Protein AF-Q2KMJ6-F1 (afdb_monomer)

Structure (mmCIF, N/CA/C/O backbone):
data_AF-Q2KMJ6-F1
#
_entry.id   AF-Q2KMJ6-F1
#
loop_
_atom_site.group_PDB
_atom_site.id
_atom_site.type_symbol
_atom_site.label_atom_id
_atom_site.label_alt_id
_atom_site.label_comp_id
_atom_site.label_asym_id
_atom_site.label_entity_id
_atom_site.label_seq_id
_atom_site.pdbx_PDB_ins_code
_atom_site.Cartn_x
_atom_site.Cartn_y
_atom_site.Cartn_z
_atom_site.occupancy
_atom_site.B_iso_or_equiv
_atom_site.auth_seq_id
_atom_site.auth_comp_id
_atom_site.auth_asym_id
_atom_site.auth_atom_id
_atom_site.pdbx_PDB_model_num
ATOM 1 N N . MET A 1 1 ? 53.125 -27.739 11.203 1.00 59.94 1 MET A N 1
ATOM 2 C CA . MET A 1 1 ? 52.981 -26.507 10.390 1.00 59.94 1 MET A CA 1
ATOM 3 C C . MET A 1 1 ? 52.067 -26.692 9.177 1.00 59.94 1 MET A C 1
ATOM 5 O O . MET A 1 1 ? 51.069 -26.000 9.112 1.00 59.94 1 MET A O 1
ATOM 9 N N . LYS A 1 2 ? 52.309 -27.652 8.267 1.00 56.25 2 LYS A N 1
ATOM 10 C CA . LYS A 1 2 ? 51.476 -27.882 7.057 1.00 56.25 2 LYS A CA 1
ATOM 11 C C . LYS A 1 2 ? 49.999 -28.244 7.335 1.00 56.25 2 LYS A C 1
ATOM 13 O O . LYS A 1 2 ? 49.117 -27.759 6.639 1.00 56.25 2 LYS A O 1
ATOM 18 N N . PHE A 1 3 ? 49.725 -29.009 8.397 1.00 58.47 3 PHE A N 1
ATOM 19 C CA . PHE A 1 3 ? 48.356 -29.338 8.834 1.00 58.47 3 PHE A CA 1
ATOM 20 C C . PHE A 1 3 ? 47.559 -28.121 9.331 1.00 58.47 3 PHE A C 1
ATOM 22 O O . PHE A 1 3 ? 46.352 -28.065 9.135 1.00 58.47 3 PHE A O 1
ATOM 29 N N . LEU A 1 4 ? 48.229 -27.123 9.920 1.00 60.22 4 LEU A N 1
ATOM 30 C CA . LEU A 1 4 ? 47.570 -25.918 10.430 1.00 60.22 4 LEU A CA 1
ATOM 31 C C . LEU A 1 4 ? 47.054 -25.041 9.275 1.00 60.22 4 LEU A C 1
ATOM 33 O O . LEU A 1 4 ? 45.939 -24.534 9.329 1.00 60.22 4 LEU A O 1
ATOM 37 N N . PHE A 1 5 ? 47.839 -24.931 8.196 1.00 64.19 5 PHE A N 1
ATOM 38 C CA . PHE A 1 5 ? 47.443 -24.216 6.978 1.00 64.19 5 PHE A CA 1
ATOM 39 C C . PHE A 1 5 ? 46.280 -24.899 6.249 1.00 64.19 5 PHE A C 1
ATOM 41 O O . PHE A 1 5 ? 45.397 -24.213 5.742 1.00 64.19 5 PHE A O 1
ATOM 48 N N . ALA A 1 6 ? 46.237 -26.237 6.244 1.00 64.38 6 ALA A N 1
ATOM 49 C CA . ALA A 1 6 ? 45.127 -26.988 5.660 1.00 64.38 6 ALA A CA 1
ATOM 50 C C . ALA A 1 6 ? 43.811 -26.767 6.430 1.00 64.38 6 ALA A C 1
ATOM 52 O O . ALA A 1 6 ? 42.779 -26.523 5.816 1.00 64.38 6 ALA A O 1
ATOM 53 N N . VAL A 1 7 ? 43.849 -26.774 7.768 1.00 65.62 7 VAL A N 1
ATOM 54 C CA . VAL A 1 7 ? 42.660 -26.533 8.611 1.00 65.62 7 VAL A CA 1
ATOM 55 C C . VAL A 1 7 ? 42.150 -25.092 8.475 1.00 65.62 7 VAL A C 1
ATOM 57 O O . VAL A 1 7 ? 40.942 -24.879 8.376 1.00 65.62 7 VAL A O 1
ATOM 60 N N . LEU A 1 8 ? 43.056 -24.109 8.392 1.00 62.94 8 LEU A N 1
ATOM 61 C CA . LEU A 1 8 ? 42.702 -22.705 8.144 1.00 62.94 8 LEU A CA 1
ATOM 62 C C . LEU A 1 8 ? 42.056 -22.508 6.763 1.00 62.94 8 LEU A C 1
ATOM 64 O O . LEU A 1 8 ? 41.065 -21.790 6.653 1.00 62.94 8 LEU A O 1
ATOM 68 N N . ALA A 1 9 ? 42.558 -23.185 5.726 1.00 62.50 9 ALA A N 1
ATOM 69 C CA . ALA A 1 9 ? 41.979 -23.126 4.384 1.00 62.50 9 ALA A CA 1
ATOM 70 C C . ALA A 1 9 ? 40.583 -23.775 4.312 1.00 62.50 9 ALA A C 1
ATOM 72 O O . ALA A 1 9 ? 39.692 -23.244 3.655 1.00 62.50 9 ALA A O 1
ATOM 73 N N . ILE A 1 10 ? 40.359 -24.881 5.031 1.00 64.56 10 ILE A N 1
ATOM 74 C CA . ILE A 1 10 ? 39.058 -25.572 5.076 1.00 64.56 10 ILE A CA 1
ATOM 75 C C . ILE A 1 10 ? 37.976 -24.685 5.712 1.00 64.56 10 ILE A C 1
ATOM 77 O O . ILE A 1 10 ? 36.850 -24.646 5.218 1.00 64.56 10 ILE A O 1
ATOM 81 N N . PHE A 1 11 ? 38.313 -23.916 6.752 1.00 61.22 11 PHE A N 1
ATOM 82 C CA . PHE A 1 11 ? 37.382 -22.964 7.364 1.00 61.22 11 PHE A CA 1
ATOM 83 C C . PHE A 1 11 ? 36.969 -21.858 6.378 1.00 61.22 11 PHE A C 1
ATOM 85 O O . PHE A 1 11 ? 35.787 -21.552 6.266 1.00 61.22 11 PHE A O 1
ATOM 92 N N . VAL A 1 12 ? 37.912 -21.316 5.599 1.00 65.12 12 VAL A N 1
ATOM 93 C CA . VAL A 1 12 ? 37.657 -20.244 4.615 1.00 65.12 12 VAL A CA 1
ATOM 94 C C . VAL A 1 12 ? 36.814 -20.714 3.423 1.00 65.12 12 VAL A C 1
ATOM 96 O O . VAL A 1 12 ? 36.099 -19.903 2.846 1.00 65.12 12 VAL A O 1
ATOM 99 N N . VAL A 1 13 ? 36.860 -22.003 3.065 1.00 64.00 13 VAL A N 1
ATOM 100 C CA . VAL A 1 13 ? 36.105 -22.573 1.929 1.00 64.00 13 VAL A CA 1
ATOM 101 C C . VAL A 1 13 ? 34.752 -23.167 2.353 1.00 64.00 13 VAL A C 1
ATOM 103 O O . VAL A 1 13 ? 33.844 -23.244 1.531 1.00 64.00 13 VAL A O 1
ATOM 106 N N . ALA A 1 14 ? 34.571 -23.531 3.629 1.00 59.16 14 ALA A N 1
ATOM 107 C CA . ALA A 1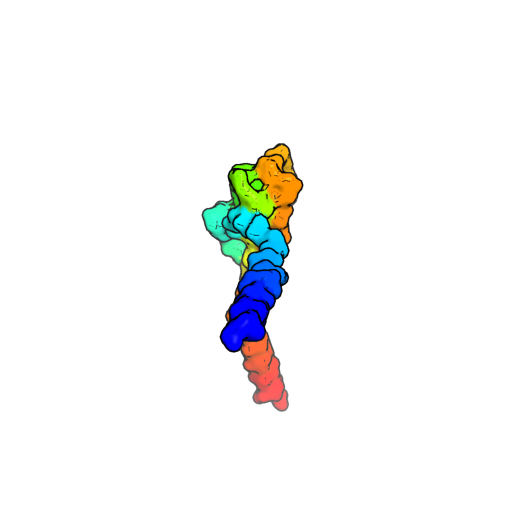 14 ? 33.288 -24.000 4.172 1.00 59.16 14 ALA A CA 1
ATOM 108 C C . ALA A 1 14 ? 32.411 -22.869 4.757 1.00 59.16 14 ALA A C 1
ATOM 110 O O . ALA A 1 14 ? 31.186 -22.980 4.766 1.00 59.16 14 ALA A O 1
ATOM 111 N N . LEU A 1 15 ? 33.012 -21.759 5.205 1.00 62.91 15 LEU A N 1
ATOM 112 C CA . LEU A 1 15 ? 32.304 -20.554 5.663 1.00 62.91 15 LEU A CA 1
ATOM 113 C C . LEU A 1 15 ? 31.556 -19.733 4.584 1.00 62.91 15 LEU A C 1
ATOM 115 O O . LEU A 1 15 ? 30.597 -19.056 4.960 1.00 62.91 15 LEU A O 1
ATOM 119 N N . PRO A 1 16 ? 31.867 -19.786 3.273 1.00 59.97 16 PRO A N 1
ATOM 120 C CA . PRO A 1 16 ? 31.075 -19.101 2.253 1.00 59.97 16 PRO A CA 1
ATOM 121 C C . PRO A 1 16 ? 29.725 -19.783 1.993 1.00 59.97 16 PRO A C 1
ATOM 123 O O . PRO A 1 16 ? 28.792 -19.128 1.536 1.00 59.97 16 PRO A O 1
ATOM 126 N N . CYS A 1 17 ? 29.567 -21.070 2.328 1.00 54.97 17 CYS A N 1
ATOM 127 C CA . CYS A 1 17 ? 28.316 -21.804 2.093 1.00 54.97 17 CYS A CA 1
ATOM 128 C C . CYS A 1 17 ? 27.174 -21.411 3.048 1.00 54.97 17 CYS A C 1
ATOM 130 O O . CYS A 1 17 ? 26.036 -21.815 2.833 1.00 54.97 17 CYS A O 1
ATOM 132 N N . ALA A 1 18 ? 27.450 -20.613 4.084 1.00 56.75 18 ALA A N 1
ATOM 133 C CA . ALA A 1 18 ? 26.429 -20.043 4.966 1.00 56.75 18 ALA A CA 1
ATOM 134 C C . ALA A 1 18 ? 26.070 -18.584 4.616 1.00 56.75 18 ALA A C 1
ATOM 136 O O . ALA A 1 18 ? 25.239 -17.978 5.293 1.00 56.75 18 ALA A O 1
ATOM 137 N N . TRP A 1 19 ? 26.731 -17.987 3.615 1.00 58.81 19 TRP A N 1
ATOM 138 C CA . TRP A 1 19 ? 26.603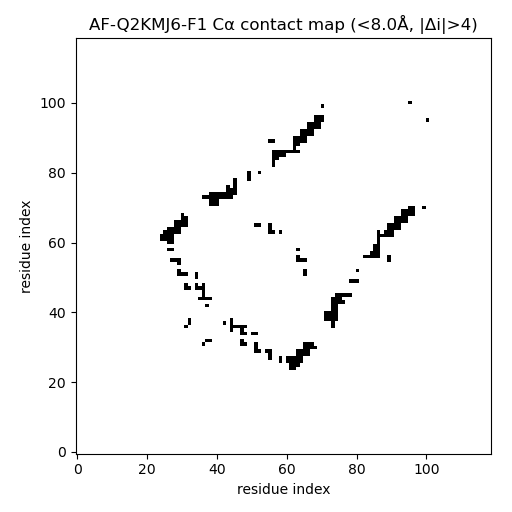 -16.559 3.292 1.00 58.81 19 TRP A CA 1
ATOM 139 C C . TRP A 1 19 ? 25.895 -16.298 1.965 1.00 58.81 19 TRP A C 1
ATOM 141 O O . TRP A 1 19 ? 25.544 -15.154 1.683 1.00 58.81 19 TRP A O 1
ATOM 151 N N . THR A 1 20 ? 25.566 -17.333 1.193 1.00 52.50 20 THR A N 1
ATOM 152 C CA . THR A 1 20 ? 24.500 -17.216 0.197 1.00 52.50 20 THR A CA 1
ATOM 153 C C . THR A 1 20 ? 23.160 -17.319 0.918 1.00 52.50 20 THR A C 1
ATOM 155 O O . THR A 1 20 ? 22.453 -18.326 0.866 1.00 52.50 20 THR A O 1
ATOM 158 N N . LYS A 1 21 ? 22.775 -16.244 1.617 1.00 56.78 21 LYS A N 1
ATOM 159 C CA . LYS A 1 21 ? 21.348 -16.014 1.829 1.00 56.78 21 LYS A CA 1
ATOM 160 C C . LYS A 1 21 ? 20.710 -15.901 0.445 1.00 56.78 21 LYS A C 1
ATOM 162 O O . LYS A 1 21 ? 20.867 -14.895 -0.237 1.00 56.78 21 LYS A O 1
ATOM 167 N N . LEU A 1 22 ? 20.075 -17.003 0.058 1.00 50.88 22 LEU A N 1
ATOM 168 C CA . LEU A 1 22 ? 18.774 -17.103 -0.592 1.00 50.88 22 LEU A CA 1
ATOM 169 C C . LEU A 1 22 ? 18.097 -15.734 -0.769 1.00 50.88 22 LEU A C 1
ATOM 171 O O . LEU A 1 22 ? 17.943 -15.019 0.224 1.00 50.88 22 LEU A O 1
ATOM 175 N N . GLU A 1 23 ? 17.713 -15.414 -2.010 1.00 58.56 23 GLU A N 1
ATOM 176 C CA . GLU A 1 23 ? 17.026 -14.188 -2.432 1.00 58.56 23 GLU A CA 1
ATOM 177 C C . GLU A 1 23 ? 16.246 -13.513 -1.296 1.00 58.56 23 GLU A C 1
ATOM 179 O O . GLU A 1 23 ? 15.207 -14.000 -0.844 1.00 58.56 23 GLU A O 1
ATOM 184 N N . LEU A 1 24 ? 16.696 -12.333 -0.881 1.00 52.88 24 LEU A N 1
ATOM 185 C CA . LEU A 1 24 ? 15.733 -11.331 -0.472 1.00 52.88 24 LEU A CA 1
ATOM 186 C C . LEU A 1 24 ? 15.882 -10.184 -1.445 1.00 52.88 24 LEU A C 1
ATOM 188 O O . LEU A 1 24 ? 16.538 -9.183 -1.170 1.00 52.88 24 LEU A O 1
ATOM 192 N N . ASP A 1 25 ? 15.257 -10.364 -2.599 1.00 59.34 25 ASP A N 1
ATOM 193 C CA . ASP A 1 25 ? 14.805 -9.255 -3.413 1.00 59.34 25 ASP A CA 1
ATOM 194 C C . ASP A 1 25 ? 13.782 -8.439 -2.596 1.00 59.34 25 ASP A C 1
ATOM 196 O O . ASP A 1 25 ? 12.564 -8.531 -2.763 1.00 59.34 25 ASP A O 1
ATOM 200 N N . ALA A 1 26 ? 14.287 -7.726 -1.586 1.00 71.25 26 ALA A N 1
ATOM 201 C CA . ALA A 1 26 ? 13.527 -6.851 -0.720 1.00 71.25 26 ALA A CA 1
ATOM 202 C C . ALA A 1 26 ? 13.182 -5.607 -1.536 1.00 71.25 26 ALA A C 1
ATOM 204 O O . ALA A 1 26 ? 13.865 -4.584 -1.474 1.00 71.25 26 ALA A O 1
ATOM 205 N N . GLY A 1 27 ? 12.139 -5.728 -2.352 1.00 85.94 27 GLY A N 1
ATOM 206 C CA . GLY A 1 27 ? 11.581 -4.600 -3.072 1.00 85.94 27 GLY A CA 1
ATOM 207 C C . GLY A 1 27 ? 10.930 -3.585 -2.125 1.00 85.94 27 GLY A C 1
ATOM 208 O O . GLY A 1 27 ? 10.722 -3.848 -0.933 1.00 85.94 27 GLY A O 1
ATOM 209 N N . PRO A 1 28 ? 10.610 -2.392 -2.643 1.00 93.94 28 PRO A N 1
ATOM 210 C CA . PRO A 1 28 ? 10.021 -1.321 -1.855 1.00 93.94 28 PRO A CA 1
ATOM 211 C C . PRO A 1 28 ? 8.641 -1.706 -1.305 1.00 93.94 28 PRO A C 1
ATOM 213 O O . PRO A 1 28 ? 7.867 -2.434 -1.934 1.00 93.94 28 PRO A O 1
ATOM 216 N N . SER A 1 29 ? 8.322 -1.183 -0.119 1.00 95.00 29 SER A N 1
ATOM 217 C CA . SER A 1 29 ? 7.023 -1.362 0.530 1.00 95.00 29 SER A CA 1
ATOM 218 C C . SER A 1 29 ? 6.197 -0.080 0.494 1.00 95.00 29 SER A C 1
ATOM 220 O O . SER A 1 29 ? 6.694 0.980 0.867 1.00 95.00 29 SER A O 1
ATOM 222 N N . PHE A 1 30 ? 4.923 -0.199 0.136 1.00 97.25 30 PHE A N 1
ATOM 223 C CA . PHE A 1 30 ? 3.987 0.906 -0.046 1.00 97.25 30 PHE A CA 1
ATOM 224 C C . PHE A 1 30 ? 2.838 0.745 0.948 1.00 97.25 30 PHE A C 1
ATOM 226 O O . PHE A 1 30 ? 1.910 -0.033 0.721 1.00 97.25 30 PHE A O 1
ATOM 233 N N . ASN A 1 31 ? 2.926 1.416 2.095 1.00 97.44 31 ASN A N 1
ATOM 234 C CA . ASN A 1 31 ? 1.914 1.326 3.143 1.00 97.44 31 ASN A CA 1
ATOM 235 C C . ASN A 1 31 ? 0.739 2.247 2.840 1.00 97.44 31 ASN A C 1
ATOM 237 O O . ASN A 1 31 ? 0.911 3.453 2.739 1.00 97.44 31 ASN A O 1
ATOM 241 N N . VAL A 1 32 ? -0.470 1.691 2.757 1.00 98.00 32 VAL A N 1
ATOM 242 C CA . VAL A 1 32 ? -1.691 2.437 2.398 1.00 98.00 32 VAL A CA 1
ATOM 243 C C . VAL A 1 32 ? -1.964 3.654 3.294 1.00 98.00 32 VAL A C 1
ATOM 245 O O . VAL A 1 32 ? -2.605 4.605 2.852 1.00 98.00 32 VAL A O 1
ATOM 248 N N . ILE A 1 33 ? -1.453 3.663 4.531 1.00 97.56 33 ILE A N 1
ATOM 249 C CA . ILE A 1 33 ? -1.559 4.810 5.448 1.00 97.56 33 ILE A CA 1
ATOM 250 C C . ILE A 1 33 ? -0.757 6.012 4.948 1.00 97.56 33 ILE A C 1
ATOM 252 O O . ILE A 1 33 ? -1.256 7.134 5.004 1.00 97.56 33 ILE A O 1
ATOM 256 N N . ASP A 1 34 ? 0.429 5.779 4.384 1.00 98.12 34 ASP A N 1
ATOM 257 C CA . ASP A 1 34 ? 1.295 6.832 3.835 1.00 98.12 34 ASP A CA 1
ATOM 258 C C . ASP A 1 34 ? 0.658 7.489 2.595 1.00 98.12 34 ASP A C 1
ATOM 260 O O . ASP A 1 34 ? 1.010 8.599 2.205 1.00 98.12 34 ASP A O 1
ATOM 264 N N . TYR A 1 35 ? -0.346 6.824 2.014 1.00 98.25 35 TYR A N 1
ATOM 265 C CA . TYR A 1 35 ? -1.147 7.294 0.885 1.00 98.25 35 TYR A CA 1
ATOM 266 C C . TYR A 1 35 ? -2.490 7.919 1.292 1.00 98.25 35 TYR A C 1
ATOM 268 O O . TYR A 1 35 ? -3.295 8.271 0.423 1.00 98.25 35 TYR A O 1
ATOM 276 N N . GLY A 1 36 ? -2.731 8.085 2.596 1.00 97.56 36 GLY A N 1
ATOM 277 C CA . GLY A 1 36 ? -3.902 8.771 3.141 1.00 97.56 36 GLY A CA 1
ATOM 278 C C . GLY A 1 36 ? -5.056 7.863 3.564 1.00 97.56 36 GLY A C 1
ATOM 279 O O . GLY A 1 36 ? -6.153 8.368 3.789 1.00 97.56 36 GLY A O 1
ATOM 280 N N . ALA A 1 37 ? -4.848 6.547 3.683 1.00 97.94 37 ALA A N 1
ATOM 281 C CA . ALA A 1 37 ? -5.872 5.672 4.246 1.00 97.94 37 ALA A CA 1
ATOM 282 C C . ALA A 1 37 ? -6.041 5.967 5.747 1.00 97.94 37 ALA A C 1
ATOM 284 O O . ALA A 1 37 ? -5.082 5.950 6.521 1.00 97.94 37 ALA A O 1
ATOM 285 N N . THR A 1 38 ? -7.276 6.206 6.176 1.00 97.50 38 THR A N 1
ATOM 286 C CA . THR A 1 38 ? -7.622 6.504 7.568 1.00 97.50 38 THR A CA 1
ATOM 287 C C . THR A 1 38 ? -7.666 5.217 8.391 1.00 97.50 38 THR A C 1
ATOM 289 O O . THR A 1 38 ? -7.067 5.123 9.476 1.00 97.50 38 THR A O 1
ATOM 292 N N . GLY A 1 39 ? -8.347 4.193 7.862 1.00 96.62 39 GLY A N 1
ATOM 293 C CA . GLY A 1 39 ? -8.464 2.895 8.515 1.00 96.62 39 GLY A CA 1
ATOM 294 C C . GLY A 1 39 ? -9.367 2.895 9.757 1.00 96.62 39 GLY A C 1
ATOM 295 O O . GLY A 1 39 ? -9.093 2.169 10.719 1.00 96.62 39 GLY A O 1
ATOM 296 N N . ASN A 1 40 ? -10.419 3.723 9.755 1.00 96.75 40 ASN A N 1
ATOM 297 C CA . ASN A 1 40 ? -11.425 3.835 10.824 1.00 96.75 40 ASN A CA 1
ATOM 298 C C . ASN A 1 40 ? -12.716 3.023 10.564 1.00 96.75 40 ASN A C 1
ATOM 300 O O . ASN A 1 40 ? -13.612 3.031 11.405 1.00 96.75 40 ASN A O 1
ATOM 304 N N . GLY A 1 41 ? -12.822 2.351 9.415 1.00 96.50 41 GLY A N 1
ATOM 305 C CA . GLY A 1 41 ? -13.979 1.555 8.998 1.00 96.50 41 GLY A CA 1
ATOM 306 C C . GLY A 1 41 ? -15.202 2.362 8.555 1.00 96.50 41 GLY A C 1
ATOM 307 O O . GLY A 1 41 ? -16.265 1.773 8.401 1.00 96.50 41 GLY A O 1
ATOM 308 N N . GLN A 1 42 ? -15.071 3.680 8.386 1.00 96.31 42 GLN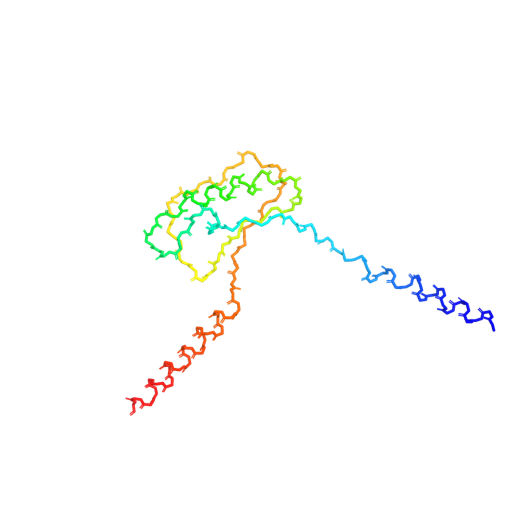 A N 1
ATOM 309 C CA . GLN A 1 42 ? -16.170 4.587 8.027 1.00 96.31 42 GLN A CA 1
ATOM 310 C C . GLN A 1 42 ? -15.824 5.454 6.815 1.00 96.31 42 GLN A C 1
ATOM 312 O O . GLN A 1 42 ? -16.665 5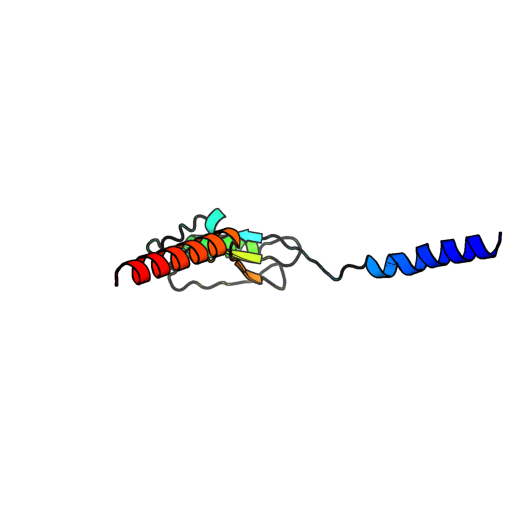.686 5.952 1.00 96.31 42 GLN A O 1
ATOM 317 N N . THR A 1 43 ? -14.586 5.941 6.754 1.00 96.75 43 THR A N 1
ATOM 318 C CA . THR A 1 43 ? -14.082 6.730 5.632 1.00 96.75 43 THR A CA 1
ATOM 319 C C . THR A 1 43 ? -13.753 5.805 4.467 1.00 96.75 43 THR A C 1
ATOM 321 O O . THR A 1 43 ? -13.128 4.764 4.665 1.00 96.75 43 THR A O 1
ATOM 324 N N . ASP A 1 44 ? -14.145 6.196 3.255 1.00 97.81 44 ASP A N 1
ATOM 325 C CA . ASP A 1 44 ? -13.733 5.490 2.044 1.00 97.81 44 ASP A CA 1
ATOM 326 C C . ASP A 1 44 ? -12.221 5.658 1.808 1.00 97.81 44 ASP A C 1
ATOM 328 O O . ASP A 1 44 ? -11.734 6.743 1.489 1.00 97.81 44 ASP A O 1
ATOM 332 N N . ASP A 1 45 ? -11.483 4.558 1.953 1.00 98.44 45 ASP A N 1
ATOM 333 C CA . ASP A 1 45 ? -10.030 4.486 1.812 1.00 98.44 45 ASP A CA 1
ATOM 334 C C . ASP A 1 45 ? -9.593 4.063 0.390 1.00 98.44 45 ASP A C 1
ATOM 336 O O . ASP A 1 45 ? -8.397 3.941 0.108 1.00 98.44 45 ASP A O 1
ATOM 340 N N . SER A 1 46 ? -10.536 3.868 -0.543 1.00 98.25 46 SER A N 1
ATOM 341 C CA . SER A 1 46 ? -10.280 3.344 -1.899 1.00 98.25 46 SER A CA 1
ATOM 342 C C . SER A 1 46 ? -9.218 4.123 -2.665 1.00 98.25 46 SER A C 1
ATOM 344 O O . SER A 1 46 ? -8.342 3.539 -3.304 1.00 98.25 46 SER A O 1
ATOM 346 N N . GLN A 1 47 ? -9.256 5.455 -2.582 1.00 98.06 47 GLN A N 1
ATOM 347 C CA . GLN A 1 47 ? -8.303 6.314 -3.288 1.00 98.06 47 GLN A CA 1
ATOM 348 C C . GLN A 1 47 ? -6.876 6.157 -2.759 1.00 98.06 47 GLN A C 1
ATOM 350 O O . GLN A 1 47 ? -5.929 6.192 -3.542 1.00 98.06 47 GLN A O 1
ATOM 355 N N . ALA A 1 48 ? -6.705 5.940 -1.454 1.00 98.25 48 ALA A N 1
ATOM 356 C CA . ALA A 1 48 ? -5.390 5.690 -0.876 1.00 98.25 48 ALA A CA 1
ATOM 357 C C . ALA A 1 48 ? -4.825 4.342 -1.348 1.00 98.25 48 ALA A C 1
ATOM 359 O O . ALA A 1 48 ? -3.662 4.263 -1.742 1.00 98.25 48 ALA A O 1
ATOM 360 N N . PHE A 1 49 ? -5.666 3.304 -1.411 1.00 98.19 49 PHE A N 1
ATOM 361 C CA . PHE A 1 49 ? -5.279 1.993 -1.941 1.00 98.19 49 PHE A CA 1
ATOM 362 C C . PHE A 1 49 ? -4.895 2.054 -3.424 1.00 98.19 49 PHE A C 1
ATOM 364 O O . PHE A 1 49 ? -3.897 1.455 -3.818 1.00 98.19 49 PHE A O 1
ATOM 371 N N . LEU A 1 50 ? -5.636 2.804 -4.247 1.00 97.81 50 LEU A N 1
ATOM 372 C CA . LEU A 1 50 ? -5.315 2.977 -5.668 1.00 97.81 50 LEU A CA 1
ATOM 373 C C . LEU A 1 50 ? -3.996 3.730 -5.883 1.00 97.81 50 LEU A C 1
ATOM 375 O O . LEU A 1 50 ? -3.219 3.357 -6.762 1.00 97.81 50 LEU A O 1
ATOM 379 N N . LYS A 1 51 ? -3.716 4.763 -5.078 1.00 98.00 51 LYS A N 1
ATOM 380 C CA . LYS A 1 51 ? -2.440 5.493 -5.136 1.00 98.00 51 LYS A CA 1
ATOM 381 C C . LYS A 1 51 ? -1.267 4.603 -4.725 1.00 98.00 51 LYS A C 1
ATOM 383 O O . LYS A 1 51 ? -0.297 4.506 -5.470 1.00 98.00 51 LYS A O 1
ATOM 388 N N . ALA A 1 52 ? -1.399 3.895 -3.604 1.00 98.00 52 ALA A N 1
ATOM 389 C CA . ALA A 1 52 ? -0.381 2.964 -3.131 1.00 98.00 52 ALA A CA 1
ATOM 390 C C . ALA A 1 52 ? -0.114 1.844 -4.153 1.00 98.00 52 ALA A C 1
ATOM 392 O O . ALA A 1 52 ? 1.038 1.514 -4.430 1.00 98.00 52 ALA A O 1
ATOM 393 N N . TRP A 1 53 ? -1.170 1.299 -4.772 1.00 97.69 53 TRP A N 1
ATOM 394 C CA . TRP A 1 53 ? -1.048 0.319 -5.853 1.00 97.69 53 TRP A CA 1
ATOM 395 C C . TRP A 1 53 ? -0.308 0.884 -7.067 1.00 97.69 53 TRP A C 1
ATOM 397 O O . TRP A 1 53 ? 0.574 0.219 -7.604 1.00 97.69 53 TRP A O 1
ATOM 407 N N . LYS A 1 54 ? -0.641 2.107 -7.502 1.00 96.94 54 LYS A N 1
ATOM 408 C CA . LYS A 1 54 ? 0.007 2.748 -8.655 1.00 96.94 54 LYS A CA 1
ATOM 409 C C . LYS A 1 54 ? 1.514 2.884 -8.450 1.00 96.94 54 LYS A C 1
ATOM 411 O O . LYS A 1 54 ? 2.268 2.631 -9.389 1.00 96.94 54 LYS A O 1
ATOM 416 N N . ASP A 1 55 ? 1.949 3.249 -7.252 1.00 96.81 55 ASP A N 1
ATOM 417 C CA . ASP A 1 55 ? 3.372 3.395 -6.947 1.00 96.81 55 ASP A CA 1
ATOM 418 C C . ASP A 1 55 ? 4.060 2.036 -6.795 1.00 96.81 55 ASP A C 1
ATOM 420 O O . ASP A 1 55 ? 5.133 1.834 -7.364 1.00 96.81 55 ASP A O 1
ATOM 424 N N . ALA A 1 56 ? 3.400 1.061 -6.160 1.00 96.69 56 ALA A N 1
ATOM 425 C CA . ALA A 1 56 ? 3.884 -0.318 -6.106 1.00 96.69 56 ALA A CA 1
ATOM 426 C C . ALA A 1 56 ? 4.086 -0.920 -7.503 1.00 96.69 56 ALA A C 1
ATOM 428 O O . ALA A 1 56 ? 5.122 -1.510 -7.800 1.00 96.69 56 ALA A O 1
ATOM 429 N N . CYS A 1 57 ? 3.128 -0.692 -8.395 1.00 96.56 57 CYS A N 1
ATOM 430 C CA . CYS A 1 57 ? 3.154 -1.118 -9.790 1.00 96.56 57 CYS A CA 1
ATOM 431 C C . CYS A 1 57 ? 4.238 -0.392 -10.617 1.00 96.56 57 CYS A C 1
ATOM 433 O O . CYS A 1 57 ? 4.639 -0.875 -11.675 1.00 96.56 57 CYS A O 1
ATOM 435 N N . ASN A 1 58 ? 4.749 0.748 -10.139 1.00 96.19 58 ASN A N 1
ATOM 436 C CA . ASN A 1 58 ? 5.806 1.531 -10.782 1.00 96.19 58 ASN A CA 1
ATOM 437 C C . ASN A 1 58 ? 7.183 1.398 -10.116 1.00 96.19 58 ASN A C 1
ATOM 439 O O . ASN A 1 58 ? 8.109 2.101 -10.540 1.00 96.19 58 ASN A O 1
ATOM 443 N N . ALA A 1 59 ? 7.325 0.515 -9.122 1.00 95.12 59 ALA A N 1
ATOM 444 C CA . ALA A 1 59 ? 8.583 0.258 -8.435 1.00 95.12 59 ALA A CA 1
ATOM 445 C C . ALA A 1 59 ? 9.718 -0.069 -9.419 1.00 95.12 59 ALA A C 1
ATOM 447 O O . ALA A 1 59 ? 9.534 -0.811 -10.385 1.00 95.12 59 ALA A O 1
ATOM 448 N N . SER A 1 60 ? 10.892 0.511 -9.167 1.00 89.12 60 SER A N 1
ATOM 449 C CA . SER A 1 60 ? 12.039 0.441 -10.083 1.00 89.12 60 SER A CA 1
ATOM 450 C C . SER A 1 60 ? 12.936 -0.775 -9.865 1.00 89.12 60 SER A C 1
ATOM 452 O O . SER A 1 60 ? 13.738 -1.094 -10.736 1.00 89.12 60 SER A O 1
ATOM 454 N N . TYR A 1 61 ? 12.846 -1.424 -8.706 1.00 87.25 61 TYR A N 1
ATOM 455 C CA . TYR A 1 61 ? 13.655 -2.587 -8.374 1.00 87.25 61 TYR A CA 1
ATOM 456 C C . TYR A 1 61 ? 12.875 -3.526 -7.462 1.00 87.25 61 TYR A C 1
ATOM 458 O O . TYR A 1 61 ? 12.073 -3.095 -6.631 1.00 87.25 61 TYR A O 1
ATOM 466 N N . GLY A 1 62 ? 13.160 -4.805 -7.632 1.00 87.75 62 GLY A N 1
ATOM 467 C CA . GLY A 1 62 ? 12.675 -5.879 -6.799 1.00 87.75 62 GLY A CA 1
ATOM 468 C C . GLY A 1 62 ? 11.169 -6.078 -6.697 1.00 87.75 62 GLY A C 1
ATOM 469 O O . GLY A 1 62 ? 10.369 -5.509 -7.443 1.00 87.75 62 GLY A O 1
ATOM 470 N N . THR A 1 63 ? 10.783 -6.927 -5.749 1.00 90.62 63 THR A N 1
ATOM 471 C CA . THR A 1 63 ? 9.397 -7.338 -5.538 1.00 90.62 63 THR A CA 1
ATOM 472 C C . THR A 1 63 ? 8.657 -6.314 -4.683 1.00 90.62 63 THR A C 1
ATOM 474 O O . THR A 1 63 ? 8.767 -6.286 -3.453 1.00 90.62 63 THR A O 1
ATOM 477 N N . ALA A 1 64 ? 7.884 -5.453 -5.345 1.00 94.81 64 ALA A N 1
ATOM 478 C CA . ALA A 1 64 ? 7.093 -4.425 -4.683 1.00 94.81 64 ALA A CA 1
ATOM 479 C C . ALA A 1 64 ? 6.054 -5.039 -3.736 1.00 94.81 64 ALA A C 1
ATOM 481 O O . ALA A 1 64 ? 5.392 -6.019 -4.074 1.00 94.81 64 ALA A O 1
ATOM 482 N N . THR A 1 65 ? 5.873 -4.440 -2.558 1.00 95.88 65 THR A N 1
ATOM 483 C CA . THR A 1 65 ? 4.894 -4.905 -1.567 1.00 95.88 65 THR A CA 1
ATOM 484 C C . THR A 1 65 ? 3.902 -3.803 -1.205 1.00 95.88 65 THR A C 1
ATOM 486 O O . THR A 1 65 ? 4.272 -2.818 -0.576 1.00 95.88 65 THR A O 1
ATOM 489 N N . LEU A 1 66 ? 2.620 -3.988 -1.518 1.00 97.12 66 LEU A N 1
ATOM 490 C CA . LEU A 1 66 ? 1.525 -3.196 -0.962 1.00 97.12 66 LEU A CA 1
ATOM 491 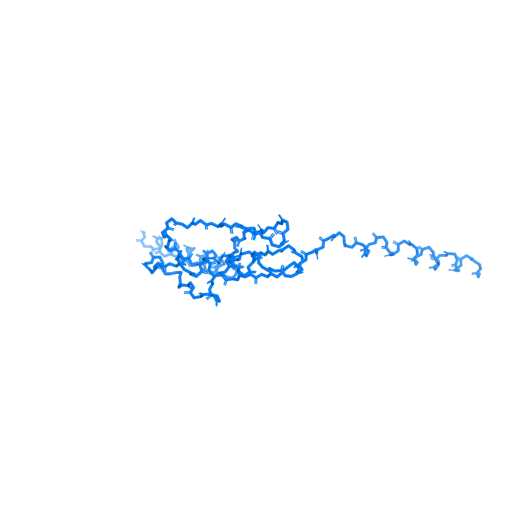C C . LEU A 1 66 ? 1.260 -3.645 0.483 1.00 97.12 66 LEU A C 1
ATOM 493 O O . LEU A 1 66 ? 0.907 -4.802 0.728 1.00 97.12 66 LEU A O 1
ATOM 497 N N . LEU A 1 67 ? 1.434 -2.743 1.445 1.00 97.06 67 LEU A N 1
ATOM 498 C CA . LEU A 1 67 ? 1.371 -3.047 2.873 1.00 97.06 67 LEU A CA 1
ATOM 499 C C . LEU A 1 67 ? 0.057 -2.549 3.490 1.00 97.06 67 LEU A C 1
ATOM 501 O O . LEU A 1 67 ? -0.266 -1.365 3.415 1.00 97.06 67 LEU A O 1
ATOM 505 N N . ILE A 1 68 ? -0.677 -3.453 4.144 1.00 96.81 68 ILE A N 1
ATOM 506 C CA . ILE A 1 68 ? -1.971 -3.175 4.784 1.00 96.81 68 ILE A CA 1
ATOM 507 C C . ILE A 1 68 ? -1.876 -3.505 6.286 1.00 96.81 68 ILE A C 1
ATOM 509 O O . ILE A 1 68 ? -1.720 -4.675 6.646 1.00 96.81 68 ILE A O 1
ATOM 513 N N . PRO A 1 69 ? -1.959 -2.518 7.194 1.00 95.44 69 PRO A N 1
ATOM 514 C CA . PRO A 1 69 ? -1.933 -2.765 8.639 1.00 95.44 69 PRO A CA 1
ATOM 515 C C . PRO A 1 69 ? -3.214 -3.437 9.156 1.00 95.44 69 PRO A C 1
ATOM 517 O O . PRO A 1 69 ? -4.311 -2.908 9.006 1.00 95.44 69 PRO A O 1
ATOM 520 N N . LYS A 1 70 ? -3.091 -4.574 9.842 1.00 92.75 70 LYS A N 1
ATOM 521 C CA . LYS A 1 70 ? -4.213 -5.363 10.383 1.00 92.75 70 LYS A CA 1
ATOM 522 C C . LYS A 1 70 ? -4.909 -4.692 11.571 1.00 92.75 70 LYS A C 1
ATOM 524 O O . LYS A 1 70 ? -6.014 -5.069 11.949 1.00 92.75 70 LYS A O 1
ATOM 529 N N . GLU A 1 71 ? -4.260 -3.724 12.210 1.00 89.94 71 GLU A N 1
ATOM 530 C CA . GLU A 1 71 ? -4.792 -3.038 13.392 1.00 89.94 71 GLU A CA 1
ATOM 531 C C . GLU A 1 71 ? -5.924 -2.063 13.049 1.00 89.94 71 GLU A C 1
ATOM 533 O O . GLU A 1 71 ? -6.630 -1.612 13.952 1.00 89.94 71 GLU A O 1
ATOM 538 N N . LYS A 1 72 ? -6.093 -1.758 11.760 1.00 92.69 72 LYS A N 1
ATOM 539 C CA . LYS A 1 72 ? -7.055 -0.803 11.219 1.00 92.69 72 LYS A CA 1
ATOM 540 C C . LYS A 1 72 ? -8.150 -1.512 10.426 1.00 92.69 72 LYS A C 1
ATOM 542 O O . LYS A 1 72 ? -7.982 -2.645 9.984 1.00 92.69 72 LYS A O 1
ATOM 547 N N . THR A 1 73 ? -9.276 -0.825 10.258 1.00 95.31 73 THR A N 1
ATOM 548 C CA . THR A 1 73 ? -10.401 -1.305 9.445 1.00 95.31 73 THR A CA 1
ATOM 549 C C . THR A 1 73 ? -10.544 -0.377 8.254 1.00 95.31 73 THR A C 1
ATOM 551 O O . THR A 1 73 ? -10.763 0.810 8.449 1.00 95.31 73 THR A O 1
ATOM 554 N N . PHE A 1 74 ? -10.407 -0.885 7.037 1.00 96.81 74 PHE A N 1
ATOM 555 C CA . PHE A 1 74 ? -10.490 -0.064 5.828 1.00 96.81 74 PHE A CA 1
ATOM 556 C C . PHE A 1 74 ? -11.826 -0.308 5.143 1.00 96.81 74 PHE A C 1
ATOM 558 O O . PHE A 1 74 ? -12.203 -1.462 4.933 1.00 96.81 74 PHE A O 1
ATOM 565 N N . MET A 1 75 ? -12.536 0.766 4.811 1.00 97.38 75 MET A N 1
ATOM 566 C CA . MET A 1 75 ? -13.751 0.685 4.008 1.00 97.38 75 MET A CA 1
ATOM 567 C C . MET A 1 75 ? -13.380 1.006 2.565 1.00 97.38 75 MET A C 1
ATOM 569 O O . MET A 1 75 ? -12.840 2.072 2.290 1.00 97.38 75 MET A O 1
ATOM 573 N N . LEU A 1 76 ? -13.622 0.058 1.661 1.00 97.12 76 LEU A N 1
ATOM 574 C CA . LEU A 1 76 ? -13.293 0.188 0.247 1.00 97.12 76 LEU A CA 1
ATOM 575 C C . LEU A 1 76 ? -14.566 0.026 -0.578 1.00 97.12 76 LEU A C 1
ATOM 577 O O . LEU A 1 76 ? -15.323 -0.928 -0.395 1.00 97.12 76 LEU A O 1
ATOM 581 N N . GLN A 1 77 ? -14.767 0.937 -1.519 1.00 95.12 77 GLN A N 1
ATOM 582 C CA . GLN A 1 77 ? -15.597 0.692 -2.687 1.00 95.12 77 GLN A CA 1
ATOM 583 C C . GLN A 1 77 ? -14.929 -0.377 -3.568 1.00 95.12 77 GLN A C 1
ATOM 585 O O . GLN A 1 77 ? -13.748 -0.691 -3.378 1.00 95.12 77 GLN A O 1
ATOM 590 N N . PRO A 1 78 ? -15.643 -0.950 -4.550 1.00 96.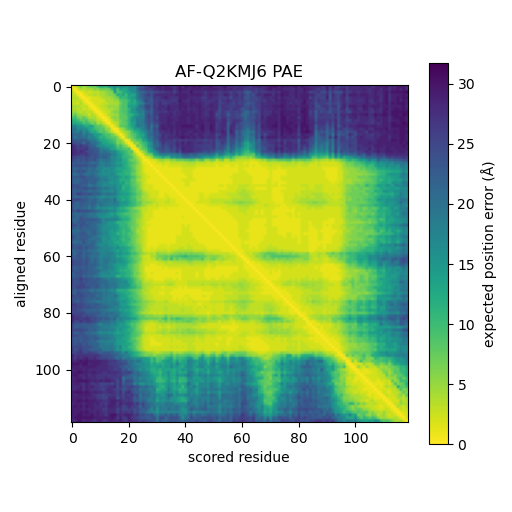12 78 PRO A N 1
ATOM 591 C CA . PRO A 1 78 ? -15.027 -1.836 -5.528 1.00 96.12 78 PRO A CA 1
ATOM 592 C C . PRO A 1 78 ? -13.818 -1.165 -6.201 1.00 96.12 78 PRO A C 1
ATOM 594 O O . PRO A 1 78 ? -13.961 -0.253 -7.015 1.00 96.12 78 PRO A O 1
ATOM 597 N N . VAL A 1 79 ? -12.613 -1.614 -5.847 1.00 93.94 79 VAL A N 1
ATOM 598 C CA . VAL A 1 79 ? -11.350 -1.149 -6.427 1.00 93.94 79 VAL A CA 1
ATOM 599 C C . VAL A 1 79 ? -10.807 -2.191 -7.387 1.00 93.94 79 VAL A C 1
ATOM 601 O O . VAL A 1 79 ? -10.909 -3.394 -7.151 1.00 93.94 79 VAL A O 1
ATOM 604 N N . LEU A 1 80 ? -10.197 -1.722 -8.474 1.00 94.00 80 LEU A N 1
ATOM 605 C CA . LEU A 1 80 ? -9.557 -2.586 -9.452 1.00 94.00 80 LEU A CA 1
ATOM 606 C C . LEU A 1 80 ? -8.085 -2.214 -9.599 1.00 94.00 80 LEU A C 1
ATOM 608 O O . LEU A 1 80 ? -7.734 -1.148 -10.105 1.00 94.00 80 LEU A O 1
ATOM 612 N N . PHE A 1 81 ? -7.231 -3.136 -9.178 1.00 94.00 81 PHE A N 1
ATOM 613 C CA . PHE A 1 81 ? -5.785 -3.052 -9.308 1.00 94.00 81 PHE A CA 1
ATOM 614 C C . PHE A 1 81 ? -5.370 -3.444 -10.729 1.00 94.00 81 PHE A C 1
ATOM 616 O O . PHE A 1 81 ? -5.194 -4.618 -11.044 1.00 94.00 81 PHE A O 1
ATOM 623 N N . ARG A 1 82 ? -5.289 -2.448 -11.623 1.00 89.94 82 ARG A N 1
ATOM 624 C CA . ARG A 1 82 ? -4.902 -2.642 -13.031 1.00 89.94 82 ARG A CA 1
ATOM 625 C C . ARG A 1 82 ? -3.395 -2.469 -13.234 1.00 89.94 82 ARG A C 1
ATOM 627 O O . ARG A 1 82 ? -2.774 -1.636 -12.574 1.00 89.94 82 ARG A O 1
ATOM 634 N N . GLY A 1 83 ? -2.851 -3.242 -14.174 1.00 87.75 83 GLY A N 1
ATOM 635 C CA . GLY A 1 83 ? -1.528 -3.043 -14.773 1.00 87.75 83 GLY A CA 1
ATOM 636 C C . GLY A 1 83 ? -1.599 -2.249 -16.091 1.00 87.75 83 GLY A C 1
ATOM 637 O O . GLY A 1 83 ? -2.662 -1.711 -16.416 1.00 87.75 83 GLY A O 1
ATOM 638 N N . PRO A 1 84 ? -0.505 -2.188 -16.871 1.00 91.00 84 PRO A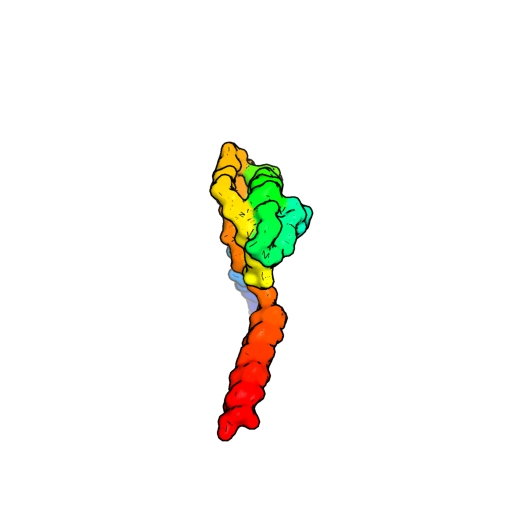 N 1
ATOM 639 C CA . PRO A 1 84 ? 0.731 -2.968 -16.727 1.00 91.00 84 PRO A CA 1
ATOM 640 C C . PRO A 1 84 ? 1.609 -2.494 -15.560 1.00 91.00 84 PRO A C 1
ATOM 642 O O . PRO A 1 84 ? 1.699 -1.296 -15.304 1.00 91.00 84 PRO A O 1
ATOM 645 N N . CYS A 1 85 ? 2.262 -3.435 -14.872 1.00 94.44 85 CYS A N 1
ATOM 646 C CA . CYS A 1 85 ? 3.231 -3.139 -13.813 1.00 94.44 85 CYS A CA 1
ATOM 647 C C . CYS A 1 85 ? 4.657 -3.377 -14.294 1.00 94.44 85 CYS A C 1
ATOM 649 O O . CYS A 1 85 ? 4.904 -4.272 -15.098 1.00 94.44 85 CYS A O 1
ATOM 651 N N . LYS A 1 86 ? 5.585 -2.555 -13.797 1.00 94.38 86 LYS A N 1
ATOM 652 C CA . LYS A 1 86 ? 7.021 -2.708 -14.040 1.00 94.38 86 LYS A CA 1
ATOM 653 C C . LYS A 1 86 ? 7.595 -3.951 -13.355 1.00 94.38 86 LYS A C 1
ATOM 655 O O . LYS A 1 86 ? 8.273 -4.711 -14.043 1.00 94.38 86 LYS A O 1
ATOM 660 N N . PRO A 1 87 ? 7.353 -4.195 -12.048 1.00 91.38 87 PRO A N 1
ATOM 661 C CA . PRO A 1 87 ? 7.757 -5.455 -11.451 1.00 91.38 87 PRO A CA 1
ATOM 662 C C . PRO A 1 87 ? 6.862 -6.592 -11.976 1.00 91.38 87 PRO A C 1
ATOM 664 O O . PRO A 1 87 ? 5.652 -6.393 -12.135 1.00 91.38 87 PRO A O 1
ATOM 667 N N . PRO A 1 88 ? 7.420 -7.795 -12.203 1.00 89.38 88 PRO A N 1
ATOM 668 C CA . PRO A 1 88 ? 6.645 -8.958 -12.640 1.00 89.38 88 PRO A CA 1
ATOM 669 C C . PRO A 1 88 ? 5.660 -9.432 -11.563 1.00 89.38 88 PRO A C 1
ATOM 671 O O . PRO A 1 88 ? 4.617 -9.999 -11.880 1.00 89.38 88 PRO A O 1
ATOM 674 N N . THR A 1 89 ? 5.980 -9.161 -10.295 1.00 90.25 89 THR A N 1
ATOM 675 C CA . THR A 1 89 ? 5.196 -9.572 -9.134 1.00 90.25 89 THR A CA 1
ATOM 676 C C . THR A 1 89 ? 5.040 -8.400 -8.172 1.00 90.25 89 THR A C 1
ATOM 678 O O . THR A 1 89 ? 6.016 -7.735 -7.826 1.00 90.25 89 THR A O 1
ATOM 681 N N . VAL A 1 90 ? 3.812 -8.179 -7.698 1.00 94.06 90 VAL A N 1
ATOM 682 C CA . VAL A 1 90 ? 3.506 -7.258 -6.597 1.00 94.06 90 VAL A CA 1
ATOM 683 C C . VAL A 1 90 ? 2.865 -8.062 -5.471 1.00 94.06 90 VAL A C 1
ATOM 685 O O . VAL A 1 90 ? 1.822 -8.688 -5.656 1.00 94.06 90 VAL A O 1
ATOM 688 N N . HIS A 1 91 ? 3.479 -8.055 -4.294 1.00 95.00 91 HIS A N 1
ATOM 689 C CA . HIS A 1 91 ? 2.933 -8.698 -3.107 1.00 95.0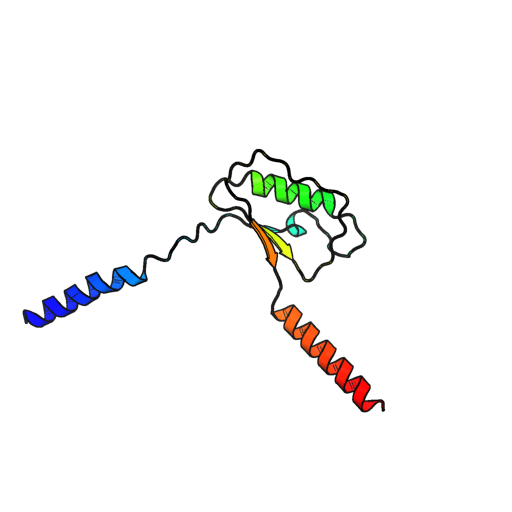0 91 HIS A CA 1
ATOM 690 C C . HIS A 1 91 ? 1.919 -7.793 -2.415 1.00 95.00 91 HIS A C 1
ATOM 692 O O . HIS A 1 91 ? 2.153 -6.602 -2.238 1.00 95.00 91 HIS A O 1
ATOM 698 N N . ILE A 1 92 ? 0.813 -8.365 -1.948 1.00 95.44 92 ILE A N 1
ATOM 699 C CA . ILE A 1 92 ? -0.117 -7.682 -1.047 1.00 95.44 92 ILE A CA 1
ATOM 700 C C . ILE A 1 92 ? 0.033 -8.330 0.321 1.00 95.44 92 ILE A C 1
ATOM 702 O O . ILE A 1 92 ? -0.271 -9.510 0.499 1.00 95.44 92 ILE A O 1
ATOM 706 N N . LYS A 1 93 ? 0.533 -7.568 1.293 1.00 95.38 93 LYS A N 1
ATOM 707 C CA . LYS A 1 93 ? 0.847 -8.076 2.627 1.00 95.38 93 LYS A CA 1
ATOM 708 C C . LYS A 1 93 ? -0.002 -7.391 3.684 1.00 95.38 93 LYS A C 1
ATOM 710 O O . LYS A 1 93 ? 0.133 -6.195 3.938 1.00 95.38 93 LYS A O 1
ATOM 715 N N . VAL A 1 94 ? -0.810 -8.190 4.375 1.00 95.19 94 VAL A N 1
ATOM 716 C CA . VAL A 1 94 ? -1.526 -7.757 5.577 1.00 95.19 94 VAL A CA 1
ATOM 717 C C . VAL A 1 94 ? -0.631 -8.001 6.789 1.00 95.19 94 VAL A C 1
ATOM 719 O O . VAL A 1 94 ? -0.343 -9.145 7.140 1.00 95.19 94 VAL A O 1
ATOM 722 N N . THR A 1 95 ? -0.154 -6.932 7.418 1.00 90.19 95 THR A N 1
ATOM 723 C CA . THR A 1 95 ? 0.835 -7.015 8.505 1.00 90.19 95 THR A CA 1
ATOM 724 C C . THR A 1 95 ? 0.158 -6.786 9.836 1.00 90.19 95 THR A C 1
ATOM 726 O O . THR A 1 95 ? -0.682 -5.902 9.934 1.00 90.19 95 THR A O 1
ATOM 729 N N . SER A 1 96 ? 0.527 -7.547 10.866 1.00 80.88 96 SER A N 1
ATOM 730 C CA . SER A 1 96 ? 0.073 -7.270 12.226 1.00 80.88 96 SER A CA 1
ATOM 731 C C . SER A 1 96 ? 1.228 -6.834 13.111 1.00 80.88 96 SER A C 1
ATOM 733 O O . SER A 1 96 ? 2.304 -7.429 13.082 1.00 80.88 96 SER A O 1
ATOM 735 N N . ASN A 1 97 ? 0.994 -5.814 13.924 1.00 71.44 97 ASN A N 1
ATOM 736 C CA . ASN A 1 97 ? 1.899 -5.379 14.962 1.00 71.44 97 ASN A CA 1
ATOM 737 C C . ASN A 1 97 ? 1.746 -6.284 16.197 1.00 71.44 97 ASN A C 1
ATOM 739 O O . ASN A 1 97 ? 0.753 -6.223 16.931 1.00 71.44 97 ASN A O 1
ATOM 743 N N . SER A 1 98 ? 2.760 -7.116 16.445 1.00 72.75 98 SER A N 1
ATOM 744 C CA . SER A 1 98 ? 2.818 -8.046 17.580 1.00 72.75 98 SER A CA 1
ATOM 745 C C . SER A 1 98 ? 2.595 -7.367 18.936 1.00 72.75 98 SER A C 1
ATOM 747 O O . SER A 1 98 ? 1.931 -7.947 19.798 1.00 72.75 98 SER A O 1
ATOM 749 N N . PHE A 1 99 ? 3.060 -6.125 19.125 1.00 70.56 99 PHE A N 1
ATOM 750 C CA . PHE A 1 99 ? 2.821 -5.368 20.361 1.00 70.56 99 PHE A CA 1
ATOM 751 C C . PHE A 1 99 ? 1.336 -5.051 20.558 1.00 70.56 99 PHE A C 1
ATOM 753 O O . PHE A 1 99 ? 0.809 -5.181 21.664 1.00 70.56 99 PHE A O 1
ATOM 760 N N . HIS A 1 100 ? 0.618 -4.720 19.484 1.00 64.25 100 HIS A N 1
ATOM 761 C CA . HIS A 1 100 ? -0.814 -4.451 19.567 1.00 64.25 100 HIS A CA 1
ATOM 762 C C . HIS A 1 100 ? -1.622 -5.733 19.828 1.00 64.25 100 HIS A C 1
ATOM 764 O O . HIS A 1 100 ? -2.609 -5.703 20.572 1.00 64.25 100 HIS A O 1
ATOM 770 N N . ILE A 1 101 ? -1.208 -6.874 19.265 1.00 67.56 101 ILE A N 1
ATOM 771 C CA . ILE A 1 101 ? -1.822 -8.175 19.574 1.00 67.56 101 ILE A CA 1
ATOM 772 C C . ILE A 1 101 ? -1.635 -8.511 21.054 1.00 67.56 101 ILE A C 1
ATOM 774 O O . ILE A 1 101 ? -2.599 -8.909 21.708 1.00 67.56 101 ILE A O 1
ATOM 778 N N . LEU A 1 102 ? -0.426 -8.326 21.592 1.00 74.81 102 LEU A N 1
ATOM 779 C CA . LEU A 1 102 ? -0.128 -8.540 23.009 1.00 74.81 102 LEU A CA 1
ATOM 780 C C . LEU A 1 102 ? -1.036 -7.684 23.895 1.00 74.81 102 LEU A C 1
ATOM 782 O O . LEU A 1 102 ? -1.695 -8.226 24.779 1.00 74.81 102 LEU A O 1
ATOM 786 N N . LEU A 1 103 ? -1.170 -6.389 23.600 1.00 75.81 103 LEU A N 1
ATOM 787 C CA . LEU A 1 103 ? -2.074 -5.501 24.334 1.00 75.81 103 LEU A CA 1
ATOM 788 C C . LEU A 1 103 ? -3.540 -5.935 24.219 1.00 75.81 103 LEU A C 1
ATOM 790 O O . LEU A 1 103 ? -4.206 -6.061 25.241 1.00 75.81 103 LEU A O 1
ATOM 794 N N . LYS A 1 104 ? -4.051 -6.247 23.018 1.00 78.12 104 LYS A N 1
ATOM 795 C CA . LYS A 1 104 ? -5.431 -6.751 22.850 1.00 78.12 104 LYS A CA 1
ATOM 796 C C . LYS A 1 104 ? -5.651 -8.068 23.604 1.00 78.12 104 LYS A C 1
ATOM 798 O O . LYS A 1 104 ? -6.704 -8.257 24.209 1.00 78.12 104 LYS A O 1
ATOM 803 N N . LYS A 1 105 ? -4.665 -8.969 23.611 1.00 79.06 105 LYS A N 1
ATOM 804 C CA . LYS A 1 105 ? -4.717 -10.247 24.336 1.00 79.06 105 LYS A CA 1
ATOM 805 C C . LYS A 1 105 ? -4.711 -10.030 25.850 1.00 79.06 105 LYS A C 1
ATOM 807 O O . LYS A 1 105 ? -5.510 -10.658 26.541 1.00 79.06 105 LYS A O 1
ATOM 812 N N . ILE A 1 106 ? -3.882 -9.112 26.352 1.00 79.62 106 ILE A N 1
ATOM 813 C CA . ILE A 1 106 ? -3.858 -8.701 27.762 1.00 79.62 106 ILE A CA 1
ATOM 814 C C . ILE A 1 106 ? -5.200 -8.069 28.148 1.00 79.62 106 ILE A C 1
ATOM 816 O O . ILE A 1 106 ? -5.821 -8.527 29.100 1.00 79.62 106 ILE A O 1
ATOM 820 N N . GLN A 1 107 ? -5.707 -7.102 27.380 1.00 78.50 107 GLN A N 1
ATOM 821 C CA . GLN A 1 107 ? -6.994 -6.441 27.639 1.00 78.50 107 GLN A CA 1
ATOM 822 C C . GLN A 1 107 ? -8.162 -7.435 27.643 1.00 78.50 107 GLN A C 1
ATOM 824 O O . GLN A 1 107 ? -8.985 -7.414 28.554 1.00 78.50 107 GLN A O 1
ATOM 829 N N . LYS A 1 108 ? -8.208 -8.375 26.688 1.00 82.94 108 LYS A N 1
ATOM 830 C CA . LYS A 1 108 ? -9.230 -9.433 26.660 1.00 82.94 108 LYS A CA 1
ATOM 831 C C . LYS A 1 108 ? -9.128 -10.357 27.877 1.00 82.94 108 LYS A C 1
ATOM 833 O O . LYS A 1 108 ? -10.156 -10.731 28.437 1.00 82.94 108 LYS A O 1
ATOM 838 N N . LYS A 1 109 ? -7.910 -10.696 28.315 1.00 81.56 109 LYS A N 1
ATOM 839 C CA . LYS A 1 109 ? -7.674 -11.500 29.524 1.00 81.56 109 LYS A CA 1
ATOM 840 C C . LYS A 1 109 ? -8.110 -10.754 30.791 1.00 81.56 109 LYS A C 1
ATOM 842 O O . LYS A 1 109 ? -8.807 -11.338 31.614 1.00 81.56 109 LYS A O 1
ATOM 847 N N . VAL A 1 110 ? -7.797 -9.461 30.902 1.00 79.06 110 VAL A N 1
ATOM 848 C CA . VAL A 1 110 ? -8.245 -8.584 32.001 1.00 79.06 110 VAL A CA 1
ATOM 849 C C . VAL A 1 110 ? -9.769 -8.446 32.011 1.00 79.06 110 VAL A C 1
ATOM 851 O O . VAL A 1 110 ? -10.381 -8.551 33.070 1.00 79.06 110 VAL A O 1
ATOM 854 N N . PHE A 1 111 ? -10.405 -8.262 30.851 1.00 74.75 111 PHE A N 1
ATOM 855 C CA . PHE A 1 111 ? -11.863 -8.184 30.737 1.00 74.75 111 PHE A CA 1
ATOM 856 C C . PHE A 1 111 ? -12.535 -9.499 31.147 1.00 74.75 111 PHE A C 1
ATOM 858 O O . PHE A 1 111 ? -13.477 -9.484 31.934 1.00 74.75 111 PHE A O 1
ATOM 865 N N . HIS A 1 112 ? -12.010 -10.637 30.685 1.00 74.38 112 HIS A N 1
ATOM 866 C CA . HIS A 1 112 ? -12.493 -11.958 31.085 1.00 74.38 112 HIS A CA 1
ATOM 867 C C . HIS A 1 112 ? -12.360 -12.172 32.601 1.00 74.38 112 HIS A C 1
ATOM 869 O O . HIS A 1 112 ? -13.304 -12.613 33.248 1.00 74.38 112 HIS A O 1
ATOM 875 N N . GLN A 1 113 ? -11.228 -11.785 33.193 1.00 68.44 113 GLN A N 1
ATOM 876 C CA . GLN A 1 113 ? -10.991 -11.912 34.632 1.00 68.44 113 GLN A CA 1
ATOM 877 C C . GLN A 1 113 ? -11.903 -10.989 35.459 1.00 68.44 113 GLN A C 1
ATOM 879 O O . GLN A 1 113 ? -12.475 -11.428 36.451 1.00 68.44 113 GLN A O 1
ATOM 884 N N . LYS A 1 114 ? -12.146 -9.751 35.004 1.00 67.19 114 LYS A N 1
ATOM 885 C CA . LYS A 1 114 ? -13.147 -8.840 35.595 1.00 67.19 114 LYS A CA 1
ATOM 886 C C . LYS A 1 114 ? -14.593 -9.330 35.451 1.00 67.19 114 LYS A C 1
ATOM 888 O O . LYS A 1 114 ? -15.458 -8.843 36.173 1.00 67.19 114 LYS A O 1
ATOM 893 N N . ASN A 1 115 ? -14.880 -10.213 34.495 1.00 65.31 115 ASN A N 1
ATOM 894 C CA . ASN A 1 115 ? -16.210 -10.797 34.313 1.00 65.31 115 ASN A CA 1
ATOM 895 C C . ASN A 1 115 ? -16.405 -12.062 35.167 1.00 65.31 115 ASN A C 1
ATOM 897 O O . ASN A 1 115 ? -17.517 -12.331 35.601 1.00 65.31 115 ASN A O 1
ATOM 901 N N . ILE A 1 116 ? -15.324 -12.800 35.452 1.00 68.50 116 ILE A N 1
ATOM 902 C CA . ILE A 1 116 ? -15.320 -13.909 36.421 1.00 68.50 116 ILE A CA 1
ATOM 903 C C . ILE A 1 116 ? -15.489 -13.382 37.850 1.00 68.50 116 ILE A C 1
ATOM 905 O O . ILE A 1 116 ? -16.295 -13.919 38.589 1.00 68.50 116 ILE A O 1
ATOM 909 N N . LEU A 1 117 ? -14.789 -12.305 38.223 1.00 61.72 117 LEU A N 1
ATOM 910 C CA . LEU A 1 117 ? -14.870 -11.699 39.564 1.00 61.72 117 LEU A CA 1
ATOM 911 C C . LEU A 1 117 ? -16.178 -10.921 39.829 1.00 61.72 117 LEU A C 1
ATOM 913 O O . LEU A 1 117 ? -16.314 -10.295 40.876 1.00 61.72 117 LEU A O 1
ATOM 917 N N . ARG A 1 118 ? -17.105 -10.893 38.862 1.00 61.03 118 ARG A N 1
ATOM 918 C CA . ARG A 1 118 ? -18.433 -10.261 38.969 1.00 61.03 118 ARG A CA 1
ATOM 919 C C . ARG A 1 118 ? -19.588 -11.275 39.023 1.00 61.03 118 ARG A C 1
ATOM 921 O O . ARG A 1 118 ? -20.741 -10.856 38.974 1.00 61.03 118 ARG A O 1
ATOM 928 N N . LYS A 1 119 ? -19.285 -12.572 39.106 1.00 50.38 119 LYS A N 1
ATOM 929 C CA . LYS A 1 119 ? -20.217 -13.640 39.492 1.00 50.38 119 LYS A CA 1
ATOM 930 C C . LYS A 1 119 ? -19.864 -14.116 40.891 1.00 50.38 119 LYS A C 1
ATOM 932 O O . LYS A 1 119 ? -20.812 -14.498 41.602 1.00 50.38 119 LYS A O 1
#

Radius of gyration: 23.91 Å; Cα contacts (8 Å, |Δi|>4): 154; chains: 1; bounding box: 73×38×56 Å

Foldseek 3Di:
DVVVVVVVVVCVVVVVVVVPPDDPLVFEEQELVVLPFPQAQPDASA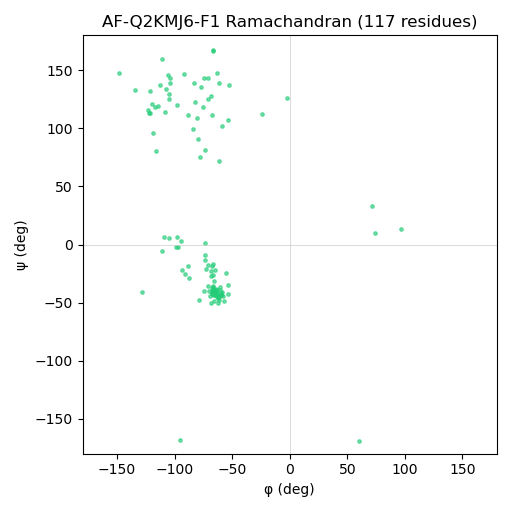NSQQVSLVVQLATPGGAREYEYEPVGHHDHDDHDNDDDGPDPHHHYDHDYDPVVVVVVVVVVVVVVVVVVVVD

Solvent-accessible surface area (backbone atoms only — not comparable to full-atom values): 6929 Å² total; per-residue (Å²): 112,74,68,60,56,52,55,55,51,49,52,66,67,58,57,56,76,77,64,69,72,70,87,74,64,76,22,58,74,29,45,26,56,86,46,67,30,79,35,78,54,74,58,78,25,40,67,12,49,52,51,24,48,54,51,34,33,59,37,91,53,53,42,11,25,38,34,42,64,60,91,46,37,72,28,64,64,99,76,80,93,76,73,91,48,69,34,96,49,73,47,79,44,79,43,72,60,66,69,57,51,50,49,53,51,50,50,52,50,52,50,52,51,59,55,58,77,70,110

Nearest PDB structures (foldseek):
  7b8b-assembly2_B  TM=8.398E-01  e=3.730E-04  Arabidopsis thaliana
  8jaz-assembly2_B  TM=9.009E-01  e=1.701E-02  Azotobacter chroococcum NCIMB 8003
  7chu-assembly1_B  TM=8.076E-01  e=9.307E-03  Geobacillus virus E2
  4oj6-assembly1_C  TM=5.194E-01  e=7.256E-01  Kuttervirus CBA120

pLDDT: mean 82.77, std 15.64, range [50.38, 98.44]

Secondary structure (DSSP, 8-state):
-HHHHHHHHHHHHHGGGGT------EEEEEETTTTT---EEEEE-HHHHHHHHHHHHT-SSSEEEEEEETTSEEE--S-------SSS-EEEEEE--HHHHHHHHHHHHHHHHHHHTT-

Mean predicted aligned error: 12.5 Å

InterPro domains:
  IPR011050 Pectin lyase fold/virulence factor [SSF51126] (26-95)
  IPR012334 Pectin lyase fold [G3DSA:2.160.20.10] (20-109)

Organism: Glycine max (NCBI:txid3847)

Sequence (119 aa):
MKFLFAVLAIFVVALPCAWTKLELDAGPSFNVIDYGATGNGQTDDSQAFLKAWKDACNASYGTATLLIPKEKTFMLQPVLFRGPCKPPTVHIKVTSNSFHILLKKIQKKVFHQKNILRK